Protein AF-A0A7S0GAQ9-F1 (afdb_monomer_lite)

InterPro domains:
  IPR001296 Glycosyl transferase, family 1 [PF00534] (55-105)

Structure (mmCIF, N/CA/C/O backbone):
data_AF-A0A7S0GAQ9-F1
#
_entry.id   AF-A0A7S0GAQ9-F1
#
loop_
_atom_site.group_PDB
_atom_site.id
_atom_site.type_symbol
_atom_site.label_atom_id
_atom_site.label_alt_id
_atom_site.label_comp_id
_atom_site.label_asym_id
_atom_site.label_entity_id
_atom_site.label_seq_id
_atom_site.pdbx_PDB_ins_code
_atom_site.Cartn_x
_atom_site.Cartn_y
_atom_site.Cartn_z
_atom_site.occupancy
_atom_site.B_iso_or_equiv
_atom_site.auth_seq_id
_atom_site.auth_comp_id
_atom_site.auth_asym_id
_atom_site.auth_atom_id
_atom_site.pdbx_PDB_model_num
ATOM 1 N N . MET A 1 1 ? -1.420 -21.588 -0.551 1.00 42.94 1 MET A N 1
ATOM 2 C CA . MET A 1 1 ? -1.689 -20.142 -0.722 1.00 42.94 1 MET A CA 1
ATOM 3 C C . MET A 1 1 ? -2.813 -19.603 0.175 1.00 42.94 1 MET A C 1
ATOM 5 O O . MET A 1 1 ? -2.837 -18.404 0.392 1.00 42.94 1 MET A O 1
ATOM 9 N N . GLU A 1 2 ? -3.679 -20.426 0.787 1.00 32.12 2 GLU A N 1
ATOM 10 C CA . GLU A 1 2 ? -4.785 -19.931 1.644 1.00 32.12 2 GLU A CA 1
ATOM 11 C C . GLU A 1 2 ? -4.379 -19.336 3.013 1.00 32.12 2 GLU A C 1
ATOM 13 O O . GLU A 1 2 ? -5.177 -18.656 3.653 1.00 32.12 2 GLU A O 1
ATOM 18 N N . ALA A 1 3 ? -3.156 -19.589 3.495 1.00 36.69 3 ALA A N 1
ATOM 19 C CA . ALA A 1 3 ? -2.734 -19.188 4.843 1.00 36.69 3 ALA A CA 1
ATOM 20 C C . ALA A 1 3 ? -2.245 -17.730 4.947 1.00 36.69 3 ALA A C 1
ATOM 22 O O . ALA A 1 3 ? -2.339 -17.136 6.017 1.00 36.69 3 ALA A O 1
ATOM 23 N N . PHE A 1 4 ? -1.742 -17.145 3.854 1.00 36.75 4 PHE A N 1
ATOM 24 C CA . PHE A 1 4 ? -1.141 -15.805 3.871 1.00 36.75 4 PHE A CA 1
ATOM 25 C C . PHE A 1 4 ? -2.198 -14.711 4.084 1.00 36.75 4 PHE A C 1
ATOM 27 O O . PHE A 1 4 ? -2.031 -13.826 4.918 1.00 36.75 4 PHE A O 1
ATOM 34 N N . TRP A 1 5 ? -3.339 -14.834 3.405 1.00 33.91 5 TRP A N 1
ATOM 35 C CA . TRP A 1 5 ? -4.398 -13.821 3.396 1.00 33.91 5 TRP A CA 1
ATOM 36 C C . TRP A 1 5 ? -5.241 -13.791 4.679 1.00 33.91 5 TRP A C 1
ATOM 38 O O . TRP A 1 5 ? -5.724 -12.733 5.079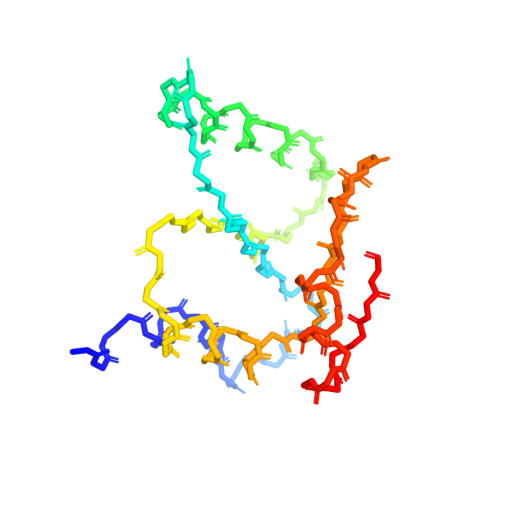 1.00 33.91 5 TRP A O 1
ATOM 48 N N . LYS A 1 6 ? -5.329 -14.913 5.409 1.00 31.02 6 LYS A N 1
ATOM 49 C CA . LYS A 1 6 ? -5.983 -14.966 6.732 1.00 31.02 6 LYS A CA 1
ATOM 50 C C . LYS A 1 6 ? -5.265 -14.123 7.795 1.00 31.02 6 LYS A C 1
ATOM 52 O O . LYS A 1 6 ? -5.879 -13.783 8.797 1.00 31.02 6 LYS A O 1
ATOM 57 N N . ALA A 1 7 ? -3.996 -13.760 7.583 1.00 39.00 7 ALA A N 1
ATOM 58 C CA . ALA A 1 7 ? -3.230 -12.918 8.506 1.00 39.00 7 ALA A CA 1
ATOM 59 C C . ALA A 1 7 ? -3.497 -11.404 8.351 1.00 39.00 7 ALA A C 1
ATOM 61 O O . ALA A 1 7 ? -3.011 -10.621 9.177 1.00 39.00 7 ALA A O 1
ATOM 62 N N . PHE A 1 8 ? -4.217 -10.999 7.295 1.00 47.25 8 PHE A N 1
ATOM 63 C CA . PHE A 1 8 ? -4.567 -9.602 6.998 1.00 47.25 8 PHE A CA 1
ATOM 64 C C . PHE A 1 8 ? -6.025 -9.267 7.323 1.00 47.25 8 PHE A C 1
ATOM 66 O O . PHE A 1 8 ? -6.335 -8.110 7.584 1.00 47.25 8 PHE A O 1
ATOM 73 N N . VAL A 1 9 ? -6.905 -10.271 7.364 1.00 43.97 9 VAL A N 1
ATOM 74 C CA . VAL A 1 9 ? -8.295 -10.091 7.790 1.00 43.97 9 VAL A CA 1
ATOM 75 C C . VAL A 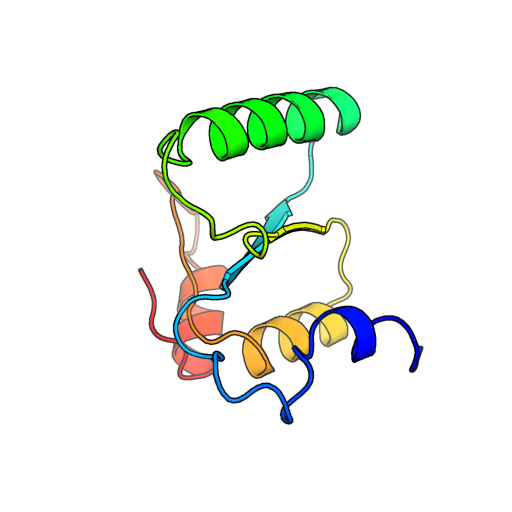1 9 ? -8.323 -9.983 9.313 1.00 43.97 9 VAL A C 1
ATOM 77 O O . VAL A 1 9 ? -8.112 -10.969 10.022 1.00 43.97 9 VAL A O 1
ATOM 80 N N . LEU A 1 10 ? -8.562 -8.775 9.827 1.00 50.66 10 LEU A N 1
ATOM 81 C CA . LEU A 1 10 ? -8.874 -8.586 11.242 1.00 50.66 10 LEU A CA 1
ATOM 82 C C . LEU A 1 10 ? -10.144 -9.401 11.564 1.00 50.66 10 LEU A C 1
ATOM 84 O O . LEU A 1 10 ? -11.118 -9.314 10.814 1.00 50.66 10 LEU A O 1
ATOM 88 N N . PRO A 1 11 ? -10.156 -10.230 12.622 1.00 47.00 11 PRO A N 1
ATOM 89 C CA . PRO A 1 11 ? -11.306 -11.074 12.924 1.00 47.00 11 PRO A CA 1
ATOM 90 C C . PRO A 1 11 ? -12.558 -10.216 13.160 1.00 47.00 11 PRO A C 1
ATOM 92 O O . PRO A 1 11 ? -12.583 -9.365 14.044 1.00 47.00 11 PRO A O 1
ATOM 95 N N . ALA A 1 12 ? -13.606 -10.479 12.375 1.00 47.06 12 ALA A N 1
ATOM 96 C CA . ALA A 1 12 ? -14.844 -9.694 12.301 1.00 47.06 12 ALA A CA 1
ATOM 97 C C . ALA A 1 12 ? -15.718 -9.700 13.579 1.00 47.06 12 ALA A C 1
ATOM 99 O O . ALA A 1 12 ? -16.743 -9.029 13.613 1.00 47.06 12 ALA A O 1
ATOM 100 N N . ASN A 1 13 ? -15.332 -10.444 14.622 1.00 46.53 13 ASN A N 1
ATOM 101 C CA . ASN A 1 13 ? -16.134 -10.649 15.837 1.00 46.53 13 ASN A CA 1
ATOM 102 C C . ASN A 1 13 ? -15.715 -9.789 17.042 1.00 46.53 13 ASN A C 1
ATOM 104 O O . ASN A 1 13 ? -16.233 -10.002 18.136 1.00 46.53 13 ASN A O 1
ATOM 108 N N . ASP A 1 14 ? -14.790 -8.842 16.877 1.00 50.56 14 ASP A N 1
ATOM 109 C CA . ASP A 1 14 ? -14.376 -7.950 17.964 1.00 50.56 14 ASP A CA 1
ATOM 110 C C . ASP A 1 14 ? -15.118 -6.614 17.834 1.00 50.56 14 ASP A C 1
ATOM 112 O O . ASP A 1 14 ? -14.906 -5.866 16.884 1.00 50.56 14 ASP A O 1
ATOM 116 N N . THR A 1 15 ? -16.012 -6.302 18.773 1.00 51.03 15 THR A N 1
ATOM 117 C CA . THR A 1 15 ? -16.876 -5.101 18.772 1.00 51.03 15 THR A CA 1
ATOM 118 C C . THR A 1 15 ? -16.114 -3.776 18.953 1.00 51.03 15 THR A C 1
ATOM 120 O O . THR A 1 15 ? -16.731 -2.731 19.134 1.00 51.03 15 THR A O 1
ATOM 123 N N . ASP A 1 16 ? -14.780 -3.816 18.896 1.00 51.03 16 ASP A N 1
ATOM 124 C CA . ASP A 1 16 ? -13.844 -2.696 19.037 1.00 51.03 16 ASP A CA 1
ATOM 125 C C . ASP A 1 16 ? -12.990 -2.522 17.753 1.00 51.03 16 ASP A C 1
ATOM 127 O O . ASP A 1 16 ? -11.775 -2.296 17.767 1.00 51.03 16 ASP A O 1
ATOM 131 N N . THR A 1 17 ? -13.629 -2.700 16.592 1.00 52.88 17 THR A N 1
ATOM 132 C CA . THR A 1 17 ? -13.036 -2.642 15.241 1.00 52.88 17 THR A CA 1
ATOM 133 C C . THR A 1 17 ? -12.610 -1.241 14.798 1.00 52.88 17 THR A C 1
ATOM 135 O O . THR A 1 17 ? -11.870 -1.108 13.826 1.00 52.88 17 THR A O 1
ATOM 138 N N . HIS A 1 18 ? -13.002 -0.185 15.514 1.00 52.25 18 HIS A N 1
ATOM 139 C CA . HIS A 1 18 ? -12.861 1.196 15.043 1.00 52.25 18 HIS A CA 1
ATOM 140 C C . HIS A 1 18 ? -11.436 1.776 15.043 1.00 52.25 18 HIS A C 1
ATOM 142 O O . HIS A 1 18 ? -11.256 2.899 14.578 1.00 52.25 18 HIS A O 1
ATOM 148 N N . ASN A 1 19 ? -10.418 1.065 15.547 1.00 56.19 19 ASN A N 1
ATOM 149 C CA . ASN A 1 19 ? -9.090 1.668 15.741 1.00 56.19 19 ASN A CA 1
ATOM 150 C C . ASN A 1 19 ? -7.897 0.827 15.253 1.00 56.19 19 ASN A C 1
ATOM 152 O O . ASN A 1 19 ? -6.754 1.178 15.530 1.00 56.19 19 ASN A O 1
ATOM 156 N N . SER A 1 20 ? -8.109 -0.280 14.540 1.00 69.75 20 SER A N 1
ATOM 157 C CA . SER A 1 20 ? -6.998 -1.121 14.060 1.00 69.75 20 SER A CA 1
ATOM 158 C C . SER A 1 20 ? -6.643 -0.773 12.613 1.00 69.75 20 SER A C 1
ATOM 160 O O . SER A 1 20 ? -7.519 -0.767 11.760 1.00 69.75 20 SER A O 1
ATOM 162 N N . ALA A 1 21 ? -5.366 -0.499 12.332 1.00 76.25 21 ALA A N 1
ATOM 163 C CA . ALA A 1 21 ? -4.883 -0.176 10.988 1.00 76.25 21 ALA A CA 1
ATOM 164 C C . ALA A 1 21 ? -3.621 -0.984 10.656 1.00 76.25 21 ALA A C 1
ATOM 166 O O . ALA A 1 21 ? -2.718 -1.123 11.491 1.00 76.25 21 ALA A O 1
ATOM 167 N N . CYS A 1 22 ? -3.551 -1.495 9.427 1.00 85.19 22 CYS A N 1
ATOM 168 C CA . CYS A 1 22 ? -2.372 -2.159 8.884 1.00 85.19 22 CYS A CA 1
ATOM 169 C C . CYS A 1 22 ? -1.815 -1.332 7.724 1.00 85.19 22 CYS A C 1
ATOM 171 O O . CYS A 1 22 ? -2.519 -1.084 6.752 1.00 85.19 22 CYS A O 1
ATOM 173 N N . LEU A 1 23 ? -0.547 -0.939 7.809 1.00 86.25 23 LEU A N 1
ATOM 174 C CA . LEU A 1 23 ? 0.165 -0.303 6.708 1.00 86.25 23 LEU A CA 1
ATOM 175 C C . LEU A 1 23 ? 0.942 -1.371 5.936 1.00 86.25 23 LEU A C 1
ATOM 177 O O . LEU A 1 23 ? 1.798 -2.049 6.505 1.00 86.25 23 LEU A O 1
ATOM 181 N N . VAL A 1 24 ? 0.650 -1.523 4.648 1.00 90.06 24 VAL A N 1
ATOM 182 C CA . VAL A 1 24 ? 1.401 -2.410 3.754 1.00 90.06 24 VAL A CA 1
ATOM 183 C C . VAL A 1 24 ? 2.302 -1.557 2.871 1.00 90.06 24 VAL A C 1
ATOM 185 O O . VAL A 1 24 ? 1.824 -0.703 2.133 1.00 90.06 24 VAL A O 1
ATOM 188 N N . ILE A 1 25 ? 3.610 -1.783 2.957 1.00 88.62 25 ILE A N 1
ATOM 189 C CA . ILE A 1 25 ? 4.621 -1.080 2.168 1.00 88.62 25 ILE A CA 1
ATOM 190 C C . ILE A 1 25 ? 5.152 -2.053 1.124 1.00 88.62 25 ILE A C 1
ATOM 192 O O . ILE A 1 25 ? 5.830 -3.028 1.455 1.00 88.62 25 ILE A O 1
ATOM 196 N N . VAL A 1 26 ? 4.842 -1.778 -0.140 1.00 88.88 26 VAL A N 1
ATOM 197 C CA . VAL A 1 26 ? 5.358 -2.541 -1.277 1.00 88.88 26 VAL A CA 1
ATOM 198 C C . VAL A 1 26 ? 6.553 -1.792 -1.849 1.00 88.88 26 VAL A C 1
ATOM 200 O O . VAL A 1 26 ? 6.397 -0.713 -2.412 1.00 88.88 26 VAL A O 1
ATOM 203 N N . THR A 1 27 ? 7.758 -2.329 -1.672 1.00 83.38 27 THR A N 1
ATOM 204 C CA . THR A 1 27 ? 8.980 -1.691 -2.176 1.00 83.38 27 THR A CA 1
ATOM 205 C C . THR A 1 27 ? 10.098 -2.703 -2.399 1.00 83.38 27 THR A C 1
ATOM 207 O O . THR A 1 27 ? 10.199 -3.715 -1.709 1.00 83.38 27 THR A O 1
ATOM 210 N N . SER A 1 28 ? 10.955 -2.425 -3.375 1.00 78.19 28 SER A N 1
ATOM 211 C CA . SER A 1 28 ? 12.192 -3.160 -3.631 1.00 78.19 28 SER A CA 1
ATOM 212 C C . SER A 1 28 ? 13.381 -2.331 -3.159 1.00 78.19 28 SER A C 1
ATOM 214 O O . SER A 1 28 ? 13.613 -1.225 -3.652 1.00 78.19 28 SER A O 1
ATOM 216 N N . THR A 1 29 ? 14.166 -2.869 -2.234 1.00 72.31 29 THR A N 1
ATOM 217 C CA . THR A 1 29 ? 15.374 -2.218 -1.723 1.00 72.31 29 THR A CA 1
ATOM 218 C C . THR A 1 29 ? 16.523 -2.462 -2.702 1.00 72.31 29 THR A C 1
ATOM 220 O O . THR A 1 29 ? 17.189 -3.493 -2.654 1.00 72.31 29 THR A O 1
ATOM 223 N N . TYR A 1 30 ? 16.719 -1.543 -3.650 1.00 63.25 30 TYR A N 1
ATOM 224 C CA . TYR A 1 30 ? 17.703 -1.718 -4.729 1.00 63.25 30 TYR A CA 1
ATOM 225 C C . TYR A 1 30 ? 19.165 -1.528 -4.285 1.00 63.25 30 TYR A C 1
ATOM 227 O O . TYR A 1 30 ? 20.058 -2.096 -4.912 1.00 63.25 30 TYR A O 1
ATOM 235 N N . HIS A 1 31 ? 19.426 -0.760 -3.219 1.00 66.25 31 HIS A N 1
ATOM 236 C CA . HIS A 1 31 ? 20.791 -0.407 -2.787 1.00 66.25 31 HIS A CA 1
ATOM 237 C C . HIS A 1 31 ? 21.047 -0.535 -1.279 1.00 66.25 31 HIS A C 1
ATOM 239 O O . HIS A 1 31 ? 22.168 -0.302 -0.833 1.00 66.25 31 HIS A O 1
ATOM 245 N N . ASP A 1 32 ? 20.040 -0.936 -0.507 1.00 69.38 32 ASP A N 1
ATOM 246 C CA . ASP A 1 32 ? 20.097 -0.997 0.952 1.00 69.38 32 ASP A CA 1
ATOM 247 C C . ASP A 1 32 ? 19.737 -2.392 1.460 1.00 69.38 32 ASP A C 1
ATOM 249 O O . ASP A 1 32 ? 18.969 -3.121 0.830 1.00 69.38 32 ASP A O 1
ATOM 253 N N . ASP A 1 33 ? 20.270 -2.736 2.633 1.00 76.94 33 ASP A N 1
ATOM 254 C CA . ASP A 1 33 ? 19.897 -3.944 3.364 1.00 76.94 33 ASP A CA 1
ATOM 255 C C . ASP A 1 33 ? 18.416 -3.858 3.797 1.00 76.94 33 ASP A C 1
ATOM 257 O O . ASP A 1 33 ? 18.068 -2.976 4.598 1.00 76.94 33 ASP A O 1
ATOM 261 N N . PRO A 1 34 ? 17.537 -4.767 3.322 1.00 74.38 34 PRO A N 1
ATOM 262 C CA . PRO A 1 34 ? 16.132 -4.798 3.723 1.00 74.38 34 PRO A CA 1
ATOM 263 C C . PRO A 1 34 ? 15.959 -4.805 5.246 1.00 74.38 34 PRO A C 1
ATOM 265 O O . PRO A 1 34 ? 15.093 -4.118 5.786 1.00 74.38 34 PRO A O 1
ATOM 268 N N . SER A 1 35 ? 16.832 -5.521 5.959 1.00 78.44 35 SER A N 1
ATOM 269 C CA . SER A 1 35 ? 16.804 -5.658 7.420 1.00 78.44 35 SER A CA 1
ATOM 270 C C . SER A 1 35 ? 16.894 -4.303 8.122 1.00 78.44 35 SER A C 1
ATOM 272 O O . SER A 1 35 ? 16.202 -4.044 9.115 1.00 78.44 35 SER A O 1
ATOM 274 N N . ARG A 1 36 ? 17.739 -3.418 7.585 1.00 81.50 36 ARG A N 1
ATOM 275 C CA . ARG A 1 36 ? 17.964 -2.075 8.113 1.00 81.50 36 ARG A CA 1
ATOM 276 C C . ARG A 1 36 ? 16.743 -1.191 7.899 1.00 81.50 36 ARG A C 1
ATOM 278 O O . ARG A 1 36 ? 16.280 -0.572 8.853 1.00 81.50 36 ARG A O 1
ATOM 285 N N . ILE A 1 37 ? 16.177 -1.195 6.692 1.00 80.56 37 ILE A N 1
ATOM 286 C CA . ILE A 1 37 ? 14.979 -0.406 6.368 1.00 80.56 37 ILE A CA 1
ATOM 287 C C . ILE A 1 37 ? 13.792 -0.837 7.232 1.00 80.56 37 ILE A C 1
ATOM 289 O O . ILE A 1 37 ? 13.113 0.010 7.813 1.00 80.56 37 ILE A O 1
ATOM 293 N N . HIS A 1 38 ? 13.576 -2.146 7.380 1.00 78.06 38 HIS A N 1
ATOM 294 C CA . HIS A 1 38 ? 12.537 -2.674 8.263 1.00 78.06 38 HIS A CA 1
ATOM 295 C C . HIS A 1 38 ? 12.730 -2.201 9.708 1.00 78.06 38 HIS A C 1
ATOM 297 O O . HIS A 1 38 ? 11.780 -1.746 10.343 1.00 78.06 38 HIS A O 1
ATOM 303 N N . SER A 1 39 ? 13.964 -2.272 10.216 1.00 81.88 39 SER A N 1
ATOM 304 C CA . SER A 1 39 ? 14.292 -1.852 11.581 1.00 81.88 39 SER A CA 1
ATOM 305 C C . SER A 1 39 ? 14.057 -0.358 11.799 1.00 81.88 39 SER A C 1
ATOM 307 O O . SER A 1 39 ? 13.502 0.038 12.824 1.00 81.88 39 SER A O 1
ATOM 309 N N . ASP A 1 40 ? 14.462 0.479 10.847 1.00 84.31 40 ASP A N 1
ATOM 310 C CA . ASP A 1 40 ? 14.333 1.931 10.954 1.00 84.31 40 ASP A CA 1
ATOM 311 C C . ASP A 1 40 ? 12.869 2.373 10.853 1.00 84.31 40 ASP A C 1
ATOM 313 O O . ASP A 1 40 ? 12.413 3.189 11.656 1.00 84.31 40 ASP A O 1
ATOM 317 N N . LEU A 1 41 ? 12.087 1.766 9.958 1.00 80.19 41 LEU A N 1
ATOM 318 C CA . LEU A 1 41 ? 10.652 2.033 9.862 1.00 80.19 41 LEU A CA 1
ATOM 319 C C . LEU A 1 41 ? 9.882 1.521 11.079 1.00 80.19 41 LEU A C 1
ATOM 321 O O . LEU A 1 41 ? 8.982 2.209 11.555 1.00 80.19 41 LEU A O 1
ATOM 325 N N . GLN A 1 42 ? 10.259 0.371 11.642 1.00 79.25 42 GLN A N 1
ATOM 326 C CA . GLN A 1 42 ? 9.673 -0.104 12.892 1.00 79.25 42 GLN A CA 1
ATOM 327 C C . GLN A 1 42 ? 9.956 0.868 14.047 1.00 79.25 42 GLN A C 1
ATOM 329 O O . GLN A 1 42 ? 9.048 1.172 14.821 1.00 79.25 42 GLN A O 1
ATOM 334 N N . LYS A 1 43 ? 11.180 1.402 14.155 1.00 83.25 43 LYS A N 1
ATOM 335 C CA . LYS A 1 43 ? 11.521 2.428 15.157 1.00 83.25 43 LYS A CA 1
ATOM 336 C C . LYS A 1 43 ? 10.704 3.705 14.962 1.00 83.25 43 LYS A C 1
ATOM 338 O O . LYS A 1 43 ? 10.128 4.198 15.928 1.00 83.25 43 LYS A O 1
ATOM 343 N N . LEU A 1 44 ? 10.625 4.220 13.733 1.00 82.81 44 LEU A N 1
ATOM 344 C CA . LEU A 1 44 ? 9.843 5.418 13.401 1.00 82.81 44 LEU A CA 1
ATOM 345 C C . LEU A 1 44 ? 8.356 5.224 13.705 1.00 82.81 44 LEU A C 1
ATOM 347 O O . LEU A 1 44 ? 7.717 6.098 14.291 1.00 82.81 44 LEU A O 1
ATOM 351 N N . TRP A 1 45 ? 7.811 4.056 13.370 1.00 77.56 45 TRP A N 1
ATOM 352 C CA . TRP A 1 45 ? 6.427 3.717 13.673 1.00 77.56 45 TRP A CA 1
ATOM 353 C C . TRP A 1 45 ? 6.158 3.716 15.171 1.00 77.56 45 TRP A C 1
ATOM 355 O O . TRP A 1 45 ? 5.229 4.380 15.621 1.00 77.56 45 TRP A O 1
ATOM 365 N N . LEU A 1 46 ? 7.003 3.037 15.954 1.00 77.25 46 LEU A N 1
ATOM 366 C CA . LEU A 1 46 ? 6.887 3.006 17.413 1.00 77.25 46 LEU A CA 1
ATOM 367 C C . LEU A 1 46 ? 7.007 4.405 18.029 1.00 77.25 46 LEU A C 1
ATOM 369 O O . LEU A 1 46 ? 6.256 4.720 18.945 1.00 77.25 46 LEU A O 1
ATOM 373 N N . ALA A 1 47 ? 7.887 5.260 17.500 1.00 80.50 47 ALA A N 1
ATOM 374 C CA . ALA A 1 47 ? 8.032 6.647 17.945 1.00 80.50 47 ALA A CA 1
ATOM 375 C C . ALA A 1 47 ? 6.808 7.524 17.619 1.00 80.50 47 ALA A C 1
ATOM 377 O O . ALA A 1 47 ? 6.566 8.520 18.296 1.00 80.50 47 ALA A O 1
ATOM 378 N N . THR A 1 48 ? 6.022 7.153 16.605 1.00 75.31 48 THR A N 1
ATOM 379 C CA . THR A 1 48 ? 4.809 7.882 16.201 1.00 75.31 48 THR A CA 1
ATOM 380 C C . THR A 1 48 ? 3.596 7.503 17.064 1.00 75.31 48 THR A C 1
ATOM 382 O O . THR A 1 48 ? 2.564 8.174 17.027 1.00 75.31 48 THR A O 1
ATOM 385 N N . ILE A 1 49 ? 3.685 6.427 17.856 1.00 71.19 49 ILE A N 1
ATOM 386 C CA . ILE A 1 49 ? 2.607 5.992 18.749 1.00 71.19 49 ILE A CA 1
ATOM 387 C C . ILE A 1 49 ? 2.692 6.795 20.059 1.00 71.19 49 ILE A C 1
ATOM 389 O O . ILE A 1 49 ? 3.697 6.702 20.764 1.00 71.19 49 ILE A O 1
ATOM 393 N N . PRO A 1 50 ? 1.648 7.560 20.435 1.00 71.19 50 PRO A N 1
ATOM 394 C CA . PRO A 1 50 ? 1.640 8.291 21.697 1.00 71.19 50 PRO A CA 1
ATOM 395 C C . PRO A 1 50 ? 1.792 7.343 22.900 1.00 71.19 50 PRO A C 1
ATOM 397 O O . PRO A 1 50 ? 1.179 6.273 22.898 1.00 71.19 50 PRO A O 1
ATOM 400 N N . PRO A 1 51 ? 2.506 7.741 23.970 1.00 63.97 51 PRO A N 1
ATOM 401 C CA . PRO A 1 51 ? 2.805 6.878 25.121 1.00 63.97 51 PRO A CA 1
ATOM 402 C C . PRO A 1 51 ? 1.563 6.381 25.886 1.00 63.97 51 PRO A C 1
ATOM 404 O O . PRO A 1 51 ? 1.643 5.391 26.608 1.00 63.97 51 PRO A O 1
ATOM 407 N N . HIS A 1 52 ? 0.407 7.032 25.712 1.00 63.53 52 HIS A N 1
ATOM 408 C CA . HIS A 1 52 ? -0.876 6.636 26.311 1.00 63.53 52 HIS A CA 1
ATOM 409 C C . HIS A 1 52 ? -1.825 5.926 25.337 1.00 63.53 52 HIS A C 1
ATOM 411 O O . HIS A 1 52 ? -2.973 5.648 25.679 1.00 63.53 52 HIS A O 1
ATOM 417 N N . SER A 1 53 ? -1.373 5.620 24.118 1.00 61.69 53 SER A N 1
ATOM 418 C CA . SER A 1 53 ? -2.174 4.864 23.164 1.00 61.69 53 SER A CA 1
ATOM 419 C C . SER A 1 53 ? -2.124 3.377 23.516 1.00 61.69 53 SER A C 1
ATOM 421 O O . SER A 1 53 ? -1.135 2.692 23.273 1.00 61.69 53 SER A O 1
ATOM 423 N N . THR A 1 54 ? -3.224 2.847 24.049 1.00 55.66 54 THR A N 1
ATOM 424 C CA . THR A 1 54 ? -3.449 1.398 24.225 1.00 55.66 54 THR A CA 1
ATOM 425 C C . THR A 1 54 ? -3.604 0.656 22.892 1.00 55.66 54 THR A C 1
ATOM 427 O O . THR A 1 54 ? -3.761 -0.566 22.872 1.00 55.66 54 THR A O 1
ATOM 430 N N . ASN A 1 55 ? -3.531 1.374 21.767 1.00 55.62 55 ASN A N 1
ATOM 431 C CA . ASN A 1 55 ? -3.745 0.857 20.428 1.00 55.62 55 ASN A CA 1
ATOM 432 C C . ASN A 1 55 ? -2.526 0.062 19.920 1.00 55.62 55 ASN A C 1
ATOM 434 O O . ASN A 1 55 ? -1.780 0.473 19.032 1.00 55.62 55 ASN A O 1
ATOM 438 N N . ARG A 1 56 ? -2.345 -1.122 20.512 1.00 55.19 56 ARG A N 1
ATOM 439 C CA . ARG A 1 56 ? -1.339 -2.142 20.176 1.00 55.19 56 ARG A CA 1
ATOM 440 C C . ARG A 1 56 ? -1.564 -2.823 18.817 1.00 55.19 56 ARG A C 1
ATOM 442 O O . ARG A 1 56 ? -0.805 -3.718 18.464 1.00 55.19 56 ARG A O 1
ATOM 449 N N . ARG A 1 57 ? -2.599 -2.442 18.062 1.00 62.09 57 ARG A N 1
ATOM 450 C CA . ARG A 1 57 ? -3.066 -3.154 16.855 1.00 62.09 57 ARG A CA 1
ATOM 451 C C . ARG A 1 57 ? -2.619 -2.499 15.541 1.00 62.09 57 ARG A C 1
ATOM 453 O O . ARG A 1 57 ? -3.140 -2.812 14.477 1.00 62.09 57 ARG A O 1
ATOM 460 N N . LYS A 1 58 ? -1.638 -1.600 15.617 1.00 66.88 58 LYS A N 1
ATOM 461 C CA . LYS A 1 58 ? -1.008 -0.920 14.482 1.00 66.88 58 LYS A CA 1
ATOM 462 C C . LYS A 1 58 ? 0.127 -1.769 13.901 1.00 66.88 58 LYS A C 1
ATOM 464 O O . LYS A 1 58 ? 1.198 -1.846 14.501 1.00 66.88 58 LYS A O 1
ATOM 469 N N . LYS A 1 59 ? -0.100 -2.398 12.745 1.00 77.56 59 LYS A N 1
ATOM 470 C CA . LYS A 1 59 ? 0.842 -3.333 12.098 1.00 77.56 59 LYS A CA 1
ATOM 471 C C . LYS A 1 59 ? 1.458 -2.709 10.844 1.00 77.56 59 LYS A C 1
ATOM 473 O O . LYS A 1 59 ? 0.752 -2.052 10.088 1.00 77.56 59 LYS A O 1
ATOM 478 N N . ILE A 1 60 ? 2.749 -2.945 10.611 1.00 80.06 60 ILE A N 1
ATOM 479 C CA . ILE A 1 60 ? 3.399 -2.671 9.322 1.00 80.06 60 ILE A CA 1
ATOM 480 C C . ILE A 1 60 ? 3.791 -4.002 8.692 1.00 80.06 60 ILE A C 1
ATOM 482 O O . ILE A 1 60 ? 4.338 -4.874 9.371 1.00 80.06 60 ILE A O 1
ATOM 486 N N . VAL A 1 61 ? 3.517 -4.155 7.401 1.00 84.88 61 VAL A N 1
ATOM 487 C CA . VAL A 1 61 ? 3.954 -5.294 6.594 1.00 84.88 61 VAL A CA 1
ATOM 488 C C . VAL A 1 61 ? 4.738 -4.782 5.399 1.00 84.88 61 VAL A C 1
ATOM 490 O O . VAL A 1 61 ? 4.314 -3.850 4.726 1.00 84.88 61 VAL A O 1
ATOM 493 N N . PHE A 1 62 ? 5.868 -5.420 5.129 1.00 83.94 62 PHE A N 1
ATOM 494 C CA . PHE A 1 62 ? 6.709 -5.125 3.979 1.00 83.94 62 PHE A CA 1
ATOM 495 C C . PHE A 1 62 ? 6.596 -6.246 2.966 1.00 83.94 62 PHE A C 1
ATOM 497 O O . PHE A 1 62 ? 6.734 -7.416 3.325 1.00 83.94 62 PHE A O 1
ATOM 504 N N . LEU A 1 63 ? 6.365 -5.875 1.715 1.00 86.88 63 LEU A N 1
ATOM 505 C CA . LEU A 1 63 ? 6.291 -6.794 0.592 1.00 86.88 63 LEU A CA 1
ATOM 506 C C . LEU A 1 63 ? 7.252 -6.328 -0.500 1.00 86.88 63 LEU A C 1
ATOM 508 O O . LEU A 1 63 ? 7.403 -5.134 -0.752 1.00 86.88 63 LEU A O 1
ATOM 512 N N . SER A 1 64 ? 7.885 -7.282 -1.169 1.00 86.56 64 SER A N 1
ATOM 513 C CA . SER A 1 64 ? 8.755 -7.044 -2.316 1.00 86.56 64 SER A CA 1
ATOM 514 C C . SER A 1 64 ? 8.591 -8.188 -3.314 1.00 86.56 64 SER A C 1
ATOM 516 O O . SER A 1 64 ? 8.157 -9.279 -2.948 1.00 86.56 64 SER A O 1
ATOM 518 N N . GLY A 1 65 ? 8.886 -7.929 -4.591 1.00 85.50 65 GLY A N 1
ATOM 519 C CA . GLY A 1 65 ? 8.851 -8.968 -5.627 1.00 85.50 65 GLY A CA 1
ATOM 520 C C . GLY A 1 65 ? 7.479 -9.619 -5.841 1.00 85.50 65 GLY A C 1
ATOM 521 O O . GLY A 1 65 ? 7.419 -10.794 -6.192 1.00 85.50 65 GLY A O 1
ATOM 522 N N . LEU A 1 66 ? 6.385 -8.882 -5.613 1.00 87.81 66 LEU A N 1
ATOM 523 C CA . LEU A 1 66 ? 5.031 -9.401 -5.811 1.00 87.81 66 LEU A CA 1
ATOM 524 C C . LEU A 1 66 ? 4.777 -9.726 -7.284 1.00 87.81 66 LE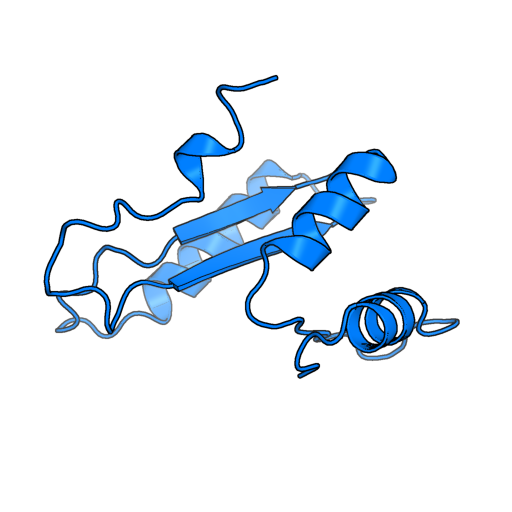U A C 1
ATOM 526 O O . LEU A 1 66 ? 5.099 -8.938 -8.177 1.00 87.81 66 LEU A O 1
ATOM 530 N N . ALA A 1 67 ? 4.139 -10.869 -7.528 1.00 91.81 67 ALA A N 1
ATOM 531 C CA . ALA A 1 67 ? 3.592 -11.165 -8.839 1.00 91.81 67 ALA A CA 1
ATOM 532 C C . ALA A 1 67 ? 2.389 -10.249 -9.125 1.00 91.81 67 ALA A C 1
ATOM 534 O O . ALA A 1 67 ? 1.701 -9.785 -8.217 1.00 91.81 67 ALA A O 1
ATOM 535 N N . THR A 1 68 ? 2.087 -10.018 -10.405 1.00 90.38 68 THR A N 1
ATOM 536 C CA . THR A 1 68 ? 0.997 -9.114 -10.811 1.00 90.38 68 THR A CA 1
ATOM 537 C C . THR A 1 68 ? -0.358 -9.497 -10.210 1.00 90.38 68 THR A C 1
ATOM 539 O O . THR A 1 68 ? -1.127 -8.621 -9.830 1.00 90.38 68 THR A O 1
ATOM 542 N N . HIS A 1 69 ? -0.652 -10.793 -10.079 1.00 92.62 69 HIS A N 1
ATOM 543 C CA . HIS A 1 69 ? -1.914 -11.248 -9.490 1.00 92.62 69 HIS A CA 1
ATOM 544 C C . HIS A 1 69 ? -2.017 -10.931 -7.990 1.00 92.62 69 HIS A C 1
ATOM 546 O O . HIS A 1 69 ? -3.093 -10.552 -7.534 1.00 92.62 69 HIS A O 1
ATOM 552 N N . ASP A 1 70 ? -0.913 -11.022 -7.243 1.00 92.19 70 ASP A N 1
ATOM 553 C CA . ASP A 1 70 ? -0.872 -10.660 -5.821 1.00 92.19 70 ASP A CA 1
ATOM 554 C C . ASP A 1 70 ? -1.046 -9.153 -5.633 1.00 92.19 70 ASP A C 1
ATOM 556 O O . ASP A 1 70 ? -1.728 -8.716 -4.710 1.00 92.19 70 ASP A O 1
ATOM 560 N N . LEU A 1 71 ? -0.477 -8.349 -6.538 1.00 91.38 71 LEU A N 1
ATOM 561 C CA . LEU A 1 71 ? -0.654 -6.897 -6.527 1.00 91.38 71 LEU A CA 1
ATOM 562 C C . LEU A 1 71 ? -2.121 -6.507 -6.769 1.00 91.38 71 LEU A C 1
ATOM 564 O O . LEU A 1 71 ? -2.660 -5.664 -6.058 1.00 91.38 71 LEU A O 1
ATOM 568 N N . ILE A 1 72 ? -2.793 -7.161 -7.722 1.00 92.38 72 ILE A N 1
ATOM 569 C CA . ILE A 1 72 ? -4.229 -6.958 -7.971 1.00 92.38 72 ILE A CA 1
ATOM 570 C C . ILE A 1 72 ? -5.056 -7.352 -6.741 1.00 92.38 72 ILE A C 1
ATOM 572 O O . ILE A 1 72 ? -5.998 -6.648 -6.378 1.00 92.38 72 ILE A O 1
ATOM 576 N N . GLN A 1 73 ? -4.724 -8.466 -6.082 1.00 91.81 73 GLN A N 1
ATOM 577 C CA . GLN A 1 73 ? -5.398 -8.859 -4.841 1.00 91.81 73 GLN A CA 1
ATOM 578 C C . GLN A 1 73 ? -5.174 -7.831 -3.735 1.00 91.81 73 GLN A C 1
ATOM 580 O O . GLN A 1 73 ? -6.126 -7.487 -3.042 1.00 91.81 73 GLN A O 1
ATOM 585 N N . LEU A 1 74 ? -3.959 -7.294 -3.613 1.00 91.62 74 LEU A N 1
ATOM 586 C CA . LEU A 1 74 ? -3.643 -6.267 -2.629 1.00 91.62 74 LEU A CA 1
ATOM 587 C C . LEU A 1 74 ? -4.474 -4.998 -2.843 1.00 91.62 74 LEU A C 1
ATOM 589 O O . LEU A 1 74 ? -5.037 -4.484 -1.883 1.00 91.62 74 LEU A O 1
ATOM 593 N N . TYR A 1 75 ? -4.607 -4.535 -4.089 1.00 92.12 75 TYR A N 1
ATOM 594 C CA . TYR A 1 75 ? -5.490 -3.412 -4.402 1.00 92.12 75 TYR A CA 1
ATOM 595 C C . TYR A 1 75 ? -6.957 -3.711 -4.057 1.00 92.12 75 TYR A C 1
ATOM 597 O O . TYR A 1 75 ? -7.635 -2.851 -3.515 1.00 92.12 75 TYR A O 1
ATOM 605 N N . ASN A 1 76 ? -7.448 -4.929 -4.303 1.00 91.00 76 ASN A N 1
ATOM 606 C CA . ASN A 1 76 ? -8.837 -5.294 -3.995 1.00 91.00 76 ASN A CA 1
ATOM 607 C C . ASN A 1 76 ? -9.168 -5.333 -2.495 1.00 91.00 76 ASN A C 1
ATOM 609 O O . ASN A 1 76 ? -10.333 -5.188 -2.136 1.00 91.00 76 ASN A O 1
ATOM 613 N N . ILE A 1 77 ? -8.185 -5.603 -1.631 1.00 90.50 77 ILE A N 1
ATOM 614 C CA . ILE A 1 77 ? -8.407 -5.740 -0.180 1.00 90.50 77 ILE A CA 1
ATOM 615 C C . ILE A 1 77 ? -8.003 -4.498 0.617 1.00 90.50 77 ILE A C 1
ATOM 617 O O . ILE A 1 77 ? -8.219 -4.465 1.825 1.00 90.50 77 ILE A O 1
ATOM 621 N N . ALA A 1 78 ? -7.352 -3.524 -0.019 1.00 91.56 78 ALA A N 1
ATOM 622 C CA . ALA A 1 78 ? -6.940 -2.297 0.641 1.00 91.56 78 ALA A CA 1
ATOM 623 C C . ALA A 1 78 ? -8.128 -1.338 0.798 1.00 91.56 78 ALA A C 1
ATOM 625 O O . ALA A 1 78 ? -8.983 -1.248 -0.075 1.00 91.56 78 ALA A O 1
ATOM 626 N N . ASP A 1 79 ? -8.147 -0.573 1.889 1.00 92.62 79 ASP A N 1
ATOM 627 C CA . ASP A 1 79 ? -9.156 0.476 2.100 1.00 92.62 79 ASP A CA 1
ATOM 628 C C . ASP A 1 79 ? -8.757 1.815 1.452 1.00 92.62 79 ASP A C 1
ATOM 630 O O . ASP A 1 79 ? -9.606 2.659 1.169 1.00 92.62 79 ASP A O 1
ATOM 634 N N . ALA A 1 80 ? -7.454 2.034 1.243 1.00 93.50 80 ALA A N 1
ATOM 635 C CA . ALA A 1 80 ? -6.888 3.230 0.625 1.00 93.50 80 ALA A CA 1
ATOM 636 C C . ALA A 1 80 ? -5.481 2.953 0.076 1.00 93.50 80 ALA A C 1
ATOM 638 O O . ALA A 1 80 ? -4.766 2.069 0.554 1.00 93.50 80 ALA A O 1
ATOM 639 N N . PHE A 1 81 ? -5.065 3.759 -0.897 1.00 93.75 81 PHE A N 1
ATOM 640 C CA . PHE A 1 81 ? -3.720 3.775 -1.456 1.00 93.75 81 PHE A CA 1
ATOM 641 C C . PHE A 1 81 ? -3.038 5.105 -1.129 1.00 93.75 81 PHE A C 1
ATOM 643 O O . PHE A 1 81 ? -3.643 6.163 -1.272 1.00 93.75 81 PHE A O 1
ATOM 650 N N . VAL A 1 82 ? -1.776 5.056 -0.702 1.00 91.62 82 VAL A N 1
ATOM 651 C CA . VAL A 1 82 ? -0.988 6.249 -0.364 1.00 91.62 82 VAL A CA 1
ATOM 652 C C . VAL A 1 82 ? 0.277 6.258 -1.205 1.00 91.62 82 VAL A C 1
ATOM 654 O O . VAL A 1 82 ? 1.023 5.276 -1.188 1.00 91.62 82 VAL A O 1
ATOM 657 N N . LEU A 1 83 ? 0.551 7.366 -1.894 1.00 89.00 83 L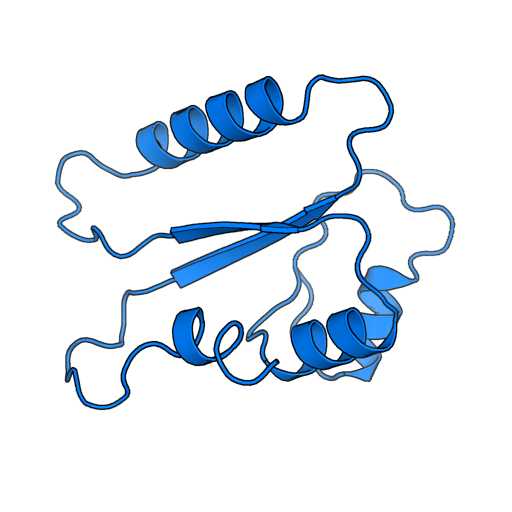EU A N 1
ATOM 658 C CA . LEU A 1 83 ? 1.748 7.519 -2.718 1.00 89.00 83 LEU A CA 1
ATOM 659 C C . LEU A 1 83 ? 2.631 8.674 -2.228 1.00 89.00 83 LEU A C 1
ATOM 661 O O . LEU A 1 83 ? 2.585 9.773 -2.780 1.00 89.00 83 LEU A O 1
ATOM 665 N N . PRO A 1 84 ? 3.521 8.440 -1.247 1.00 84.31 84 PRO A N 1
ATOM 666 C CA . PRO A 1 84 ? 4.409 9.475 -0.717 1.00 84.31 84 PRO A CA 1
ATOM 667 C C . PRO A 1 84 ? 5.636 9.726 -1.621 1.00 84.31 84 PRO A C 1
ATOM 669 O O . PRO A 1 84 ? 6.734 9.998 -1.131 1.00 84.31 84 PRO A O 1
ATOM 672 N N . SER A 1 85 ? 5.488 9.598 -2.944 1.00 80.06 85 SER A N 1
ATOM 673 C CA . SER A 1 85 ? 6.577 9.793 -3.906 1.00 80.06 85 SER A CA 1
ATOM 674 C C . SER A 1 85 ? 6.687 11.256 -4.337 1.00 80.06 85 SER A C 1
ATOM 676 O O . SER A 1 85 ? 5.692 11.930 -4.589 1.00 80.06 85 SER A O 1
ATOM 678 N N . ARG A 1 86 ? 7.923 11.754 -4.469 1.00 76.19 86 ARG A N 1
ATOM 679 C CA . ARG A 1 86 ? 8.208 13.109 -4.983 1.00 76.19 86 ARG A CA 1
ATOM 680 C C . ARG A 1 86 ? 8.140 13.202 -6.510 1.00 76.19 86 ARG A C 1
ATOM 682 O O . ARG A 1 86 ? 8.143 14.307 -7.045 1.00 76.19 86 ARG A O 1
ATOM 689 N N . GLY A 1 87 ? 8.128 12.068 -7.203 1.00 74.75 87 GLY A N 1
ATOM 690 C CA . GLY A 1 87 ? 8.097 12.004 -8.656 1.00 74.75 87 GLY A CA 1
ATOM 691 C C . GLY A 1 87 ? 8.082 10.558 -9.119 1.00 74.75 87 GLY A C 1
ATOM 692 O O . GLY A 1 87 ? 9.036 9.817 -8.894 1.00 74.75 87 GLY A O 1
ATOM 693 N N . GLU A 1 88 ? 7.001 10.162 -9.779 1.00 74.31 88 GLU A N 1
ATOM 694 C CA . GLU A 1 88 ? 6.910 8.877 -10.460 1.00 74.31 88 GLU A CA 1
ATOM 695 C C . GLU A 1 88 ? 6.903 9.108 -11.961 1.00 74.31 88 GLU A C 1
ATOM 697 O O . GLU A 1 88 ? 6.198 9.990 -12.441 1.00 74.31 88 GLU A O 1
ATOM 702 N N . GLY A 1 89 ? 7.680 8.319 -12.709 1.00 79.00 89 GLY A N 1
ATOM 703 C CA . GLY A 1 89 ? 7.866 8.561 -14.143 1.00 79.00 89 GLY A CA 1
ATOM 704 C C . GLY A 1 89 ? 6.552 8.602 -14.926 1.00 79.00 89 GLY A C 1
ATOM 705 O O . GLY A 1 89 ? 6.378 9.464 -15.778 1.00 79.00 89 GLY A O 1
ATOM 706 N N . TRP A 1 90 ? 5.621 7.697 -14.607 1.00 83.25 90 TRP A N 1
ATOM 707 C CA . TRP A 1 90 ? 4.348 7.556 -15.327 1.00 83.25 90 TRP A CA 1
ATOM 708 C C . TRP A 1 90 ? 3.119 7.457 -14.426 1.00 83.25 90 TRP A C 1
ATOM 710 O O . TRP A 1 90 ? 2.005 7.392 -14.933 1.00 83.25 90 TRP A O 1
ATOM 720 N N . GLY A 1 91 ? 3.296 7.405 -13.103 1.00 85.81 91 GLY A N 1
ATOM 721 C CA . GLY A 1 91 ? 2.153 7.383 -12.194 1.00 85.81 91 GLY A CA 1
ATOM 722 C C . GLY A 1 91 ? 1.299 6.117 -12.223 1.00 85.81 91 GLY A C 1
ATOM 723 O O . GLY A 1 91 ? 0.145 6.133 -11.803 1.00 85.81 91 GLY A O 1
ATOM 724 N N . ARG A 1 92 ? 1.840 5.013 -12.741 1.00 90.25 92 ARG A N 1
ATOM 725 C CA . ARG A 1 92 ? 1.089 3.762 -12.895 1.00 90.25 92 ARG A CA 1
ATOM 726 C C . ARG A 1 92 ? 0.437 3.277 -11.592 1.00 90.25 92 ARG A C 1
ATOM 728 O O . ARG A 1 92 ? -0.752 2.991 -11.649 1.00 90.25 92 ARG A O 1
ATOM 735 N N . PRO A 1 93 ? 1.125 3.256 -10.434 1.00 89.88 93 PRO A N 1
ATOM 736 C CA . PRO A 1 93 ? 0.535 2.766 -9.190 1.00 89.88 93 PRO A CA 1
ATOM 737 C C . PRO A 1 93 ? -0.714 3.530 -8.736 1.00 89.88 93 PRO A C 1
ATOM 739 O O . PRO A 1 93 ? -1.662 2.903 -8.268 1.00 89.88 93 PRO A O 1
ATOM 742 N N . TYR A 1 94 ? -0.754 4.863 -8.882 1.00 89.94 94 TYR A N 1
ATOM 743 C CA . TYR A 1 94 ? -1.943 5.628 -8.488 1.00 89.94 94 TYR A CA 1
ATOM 744 C C . TYR A 1 94 ? -3.076 5.491 -9.507 1.00 89.94 94 TYR A C 1
ATOM 746 O O . TYR A 1 94 ? -4.234 5.436 -9.106 1.00 89.94 94 TYR A O 1
ATOM 754 N N . ILE A 1 95 ? -2.768 5.395 -10.808 1.00 93.31 95 ILE A N 1
ATOM 755 C CA . ILE A 1 95 ? -3.782 5.144 -11.846 1.00 93.31 95 ILE A CA 1
ATOM 756 C C . ILE A 1 95 ? -4.396 3.757 -11.648 1.00 93.31 95 ILE A C 1
ATOM 758 O O . ILE A 1 95 ? -5.613 3.614 -11.708 1.00 93.31 95 ILE A O 1
ATOM 762 N N . GLU A 1 96 ? -3.566 2.747 -11.381 1.00 94.25 96 GLU A N 1
ATOM 763 C CA . GLU A 1 96 ? -3.997 1.385 -11.063 1.00 94.25 96 GLU A CA 1
ATOM 764 C C . GLU A 1 96 ? -4.895 1.391 -9.811 1.00 94.25 96 GLU A C 1
ATOM 766 O O . GLU A 1 96 ? -5.990 0.839 -9.853 1.00 94.25 96 GLU A O 1
ATOM 771 N N . ALA A 1 97 ? -4.516 2.105 -8.745 1.00 94.31 97 ALA A N 1
ATOM 772 C CA . ALA A 1 97 ? -5.347 2.250 -7.548 1.00 94.31 97 ALA A CA 1
ATOM 773 C C . ALA A 1 97 ? -6.695 2.948 -7.824 1.00 94.31 97 ALA A C 1
ATOM 775 O O . ALA A 1 97 ? -7.742 2.457 -7.401 1.00 94.31 97 ALA A O 1
ATOM 776 N N . MET A 1 98 ? -6.693 4.055 -8.576 1.00 94.38 98 MET A N 1
ATOM 777 C CA . MET 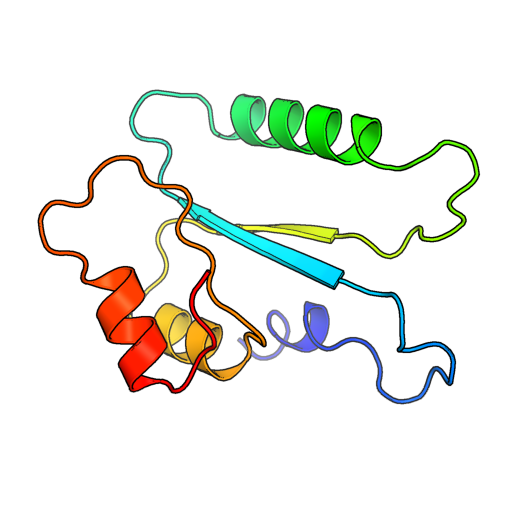A 1 98 ? -7.919 4.766 -8.968 1.00 94.38 98 MET A CA 1
ATOM 778 C C . MET A 1 98 ? -8.835 3.892 -9.829 1.00 94.38 98 MET A C 1
ATOM 780 O O . MET A 1 98 ? -10.049 3.905 -9.638 1.00 94.38 98 MET A O 1
ATOM 784 N N . ALA A 1 99 ? -8.269 3.109 -10.753 1.00 95.31 99 ALA A N 1
ATOM 785 C CA . ALA A 1 99 ? -9.022 2.170 -11.582 1.00 95.31 99 ALA A CA 1
ATOM 786 C C . ALA A 1 99 ? -9.675 1.049 -10.753 1.00 95.31 99 ALA A C 1
ATOM 788 O O . ALA A 1 99 ? -10.709 0.517 -11.149 1.00 95.31 99 ALA A O 1
ATOM 789 N N . MET A 1 100 ? -9.099 0.733 -9.591 1.00 93.94 100 MET A N 1
ATOM 790 C CA . MET A 1 100 ? -9.637 -0.206 -8.602 1.00 93.94 100 MET A CA 1
ATOM 791 C C . MET A 1 100 ? -10.562 0.469 -7.576 1.00 93.94 100 MET A C 1
ATOM 793 O O . MET A 1 100 ? -10.921 -0.147 -6.576 1.00 93.94 100 MET A O 1
ATOM 797 N N . CYS A 1 101 ? -10.958 1.724 -7.814 1.00 94.69 101 CYS A N 1
ATOM 798 C CA . CYS A 1 101 ? -11.816 2.520 -6.934 1.00 94.69 101 CYS A CA 1
ATOM 799 C C . CYS A 1 101 ? -11.248 2.742 -5.521 1.00 94.69 101 CYS A C 1
ATOM 801 O O . CYS A 1 101 ? -12.012 2.992 -4.586 1.00 94.69 101 CYS A O 1
ATOM 803 N N . LEU A 1 102 ? -9.923 2.691 -5.352 1.00 94.62 102 LEU A N 1
ATOM 804 C CA . LEU A 1 102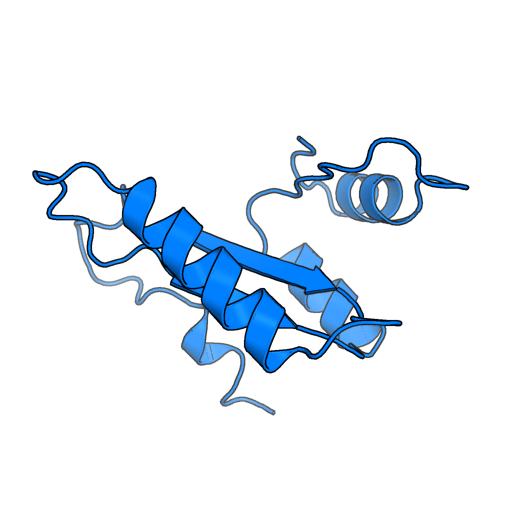 ? -9.298 3.012 -4.074 1.00 94.62 102 LEU A CA 1
ATOM 805 C C . LEU A 1 102 ? -9.219 4.527 -3.878 1.00 94.62 102 LEU A C 1
ATOM 807 O O . LEU A 1 102 ? -8.764 5.237 -4.781 1.00 94.62 102 LEU A O 1
ATOM 811 N N . PRO A 1 103 ? -9.570 5.036 -2.684 1.00 95.69 103 PRO A N 1
ATOM 812 C CA . PRO A 1 103 ? -9.165 6.369 -2.268 1.00 95.69 103 PRO A CA 1
ATOM 813 C C . PRO A 1 103 ? -7.643 6.503 -2.385 1.00 95.69 103 PRO A C 1
ATOM 815 O O . PRO A 1 103 ? -6.906 5.704 -1.806 1.00 95.69 103 PRO A O 1
ATOM 818 N N . VAL A 1 104 ? -7.180 7.499 -3.139 1.00 92.38 104 VAL A N 1
ATOM 819 C CA . VAL A 1 104 ? -5.752 7.795 -3.321 1.00 92.38 104 VAL A CA 1
ATOM 820 C C . VAL A 1 104 ? -5.371 9.021 -2.498 1.00 92.38 104 VAL A C 1
ATOM 822 O O . VAL A 1 104 ? -6.057 10.043 -2.572 1.00 92.38 104 VAL A O 1
ATOM 825 N N . ILE A 1 105 ? -4.283 8.902 -1.733 1.00 90.50 105 ILE A N 1
ATOM 826 C CA . ILE A 1 105 ? -3.725 9.921 -0.831 1.00 90.50 105 ILE A CA 1
ATOM 827 C C . ILE A 1 105 ? -2.302 10.284 -1.255 1.00 90.50 105 ILE A C 1
ATOM 829 O O . ILE A 1 105 ? -1.487 9.353 -1.474 1.00 90.50 105 ILE A O 1
#

Sequence (105 aa):
MEAFWKAFVLPANDTDTHNSACLVIVTSTYHDDPSRIHSDLQKLWLATIPPHSTNRRKKIVFLSGLATHDLIQLYNIADAFVLPSRGEGWGRPYIEAMAMCLPVI

Foldseek 3Di:
DVPPVVVVDDPPPDPPPPQADEAEAEDDPPPDDPVVVVVVVVVVVVVPQPPPDPHPRYYYHYHYPDDPVVVLVVLLPDQAAEDPDPDDPPCVVVVSSVVSVHHYD

Organism: NCBI:txid420281

pLDDT: mean 75.62, std 17.59, range [31.02, 95.69]

Secondary structure (DSSP, 8-state):
-HHHHTTTS--TT-S-GGG--EEEEE---SSS-HHHHHHHHHHHHHHHS-TT---TT-EEEEE-S--HHHHHHHHHH-S-B----S--SS-HHHHHHHHTT--B-

Radius of gyration: 15.36 Å; chains: 1; bounding box: 38×33×42 Å